Protein AF-A0AAD5LPX0-F1 (afdb_monomer_lite)

Organism: Pythium insidiosum (NCBI:txid114742)

InterPro domains:
  IPR013099 Potassium channel domain [PF07885] (67-121)
  IPR028325 Voltage-gated potassium channel [PTHR11537] (1-135)

Foldseek 3Di:
DLVLLVQLLVQQDDPCLQQVPQWDAQWDQDPVRDIDHDPDDDPPPPDDDDDPDPPPGDRHRPAQSPDSVSSVVVLVCLLVVVCPVPHQDPGPSSVVSSVVSNVVSVVVVVVVVVVVVVVVVVVVVVVVVVVVVVVVVVVVVVVVVVVVVVVVVVVVVVVVVVVPPPPPVVVVPPPDDDDDDD

Secondary structure (DSSP, 8-state):
-HHHHHHHHHHH--TTTTTTT-EESSEEE-TTS-EEE----SS-TTS----------EE----S--SHHHHHHHHHHHHTT----SS---SHHHHHHHHHHHHHHHHHHHHHHHHHHHHHHHHHHHHHHHHHHHHHHHHHHHHHHHHHHHHHHHHHHHHHHHTT---HHHHH----------

Radius of gyration: 49.58 Å; chains: 1; bounding box: 129×49×129 Å

Sequence (182 aa):
MIVFSSAIYFAEYTPDGCRDGGWLGNCTWEDNGSVRGDFASSIAGAAASRVSQPQECICVDPNPYHSIAASFWWSIVTMSTVGYGDMTPVTVVGKLVGSATILTGMLVLALPITVIGTNFQKVMKTVVQQTMKTNVEYLKGRRQIAREEIRAILQRFHAVTEDIHLDIDDIIAVPHLQPQHW

pLDDT: mean 76.23, std 17.56, range [35.75, 96.81]

Structure (mmCIF, N/CA/C/O backbone):
data_AF-A0AAD5LPX0-F1
#
_entry.id   AF-A0AAD5LPX0-F1
#
loop_
_atom_site.group_PDB
_atom_site.id
_atom_site.type_symbol
_atom_site.label_atom_id
_atom_site.label_alt_id
_atom_site.label_comp_id
_atom_site.label_asym_id
_atom_site.label_entity_id
_atom_site.label_seq_id
_atom_site.pdbx_PDB_ins_code
_atom_site.Cartn_x
_atom_site.Cartn_y
_atom_site.Cartn_z
_atom_site.occupancy
_atom_site.B_iso_or_equiv
_atom_site.auth_seq_id
_atom_site.auth_comp_id
_atom_site.auth_asym_id
_atom_site.auth_atom_id
_atom_site.pdbx_PDB_model_num
ATOM 1 N N . MET A 1 1 ? 7.577 -7.017 -5.083 1.00 77.25 1 MET A N 1
ATOM 2 C CA . MET A 1 1 ? 8.601 -6.009 -5.447 1.00 77.25 1 MET A CA 1
ATOM 3 C C . MET A 1 1 ? 9.646 -6.582 -6.395 1.00 77.25 1 MET A C 1
ATOM 5 O O . MET A 1 1 ? 9.661 -6.148 -7.534 1.00 77.25 1 MET A O 1
ATOM 9 N N . ILE A 1 2 ? 10.434 -7.592 -5.999 1.00 82.88 2 ILE A N 1
ATOM 10 C CA . ILE A 1 2 ? 11.490 -8.180 -6.858 1.00 82.88 2 ILE A CA 1
ATOM 11 C C . ILE A 1 2 ? 10.930 -8.705 -8.191 1.00 82.88 2 ILE A C 1
ATOM 13 O O . ILE A 1 2 ? 11.441 -8.359 -9.245 1.00 82.88 2 ILE A O 1
ATOM 17 N N . VAL A 1 3 ? 9.818 -9.447 -8.155 1.00 82.94 3 VAL A N 1
ATOM 18 C CA . VAL A 1 3 ? 9.189 -10.013 -9.365 1.00 82.94 3 VAL A CA 1
ATOM 19 C C . VAL A 1 3 ? 8.748 -8.931 -10.361 1.00 82.94 3 VAL A C 1
ATOM 21 O O . VAL A 1 3 ? 8.975 -9.077 -11.555 1.00 82.94 3 VAL A O 1
ATOM 24 N N . PHE A 1 4 ? 8.173 -7.823 -9.878 1.00 83.94 4 PHE A N 1
ATOM 25 C CA . PHE A 1 4 ? 7.744 -6.707 -10.733 1.00 83.94 4 PHE A CA 1
ATOM 26 C C . PHE A 1 4 ? 8.933 -5.926 -11.307 1.00 83.94 4 PHE A C 1
ATOM 28 O O . PHE A 1 4 ? 8.895 -5.532 -12.467 1.00 83.94 4 PHE A O 1
ATOM 35 N N . SER A 1 5 ? 10.011 -5.784 -10.530 1.00 85.94 5 SER A N 1
ATOM 36 C CA . SER A 1 5 ? 11.272 -5.179 -10.974 1.00 85.94 5 SER A CA 1
ATOM 37 C C . SER A 1 5 ? 11.945 -6.002 -12.068 1.00 85.94 5 SER A C 1
ATOM 39 O O . SER A 1 5 ? 12.389 -5.459 -13.073 1.00 85.94 5 SER A O 1
ATOM 41 N N . SER A 1 6 ? 11.983 -7.324 -11.917 1.00 84.94 6 SER A N 1
ATOM 42 C CA . SER A 1 6 ? 12.498 -8.212 -12.960 1.00 84.94 6 SER A CA 1
ATOM 43 C C . SER A 1 6 ? 11.599 -8.206 -14.198 1.00 84.94 6 SER A C 1
ATOM 45 O O . SER A 1 6 ? 12.106 -8.148 -15.312 1.00 84.94 6 SER A O 1
ATOM 47 N N . ALA A 1 7 ? 10.274 -8.214 -14.023 1.00 84.88 7 ALA A N 1
ATOM 48 C CA . ALA A 1 7 ? 9.325 -8.198 -15.135 1.00 84.88 7 ALA A CA 1
ATOM 49 C C . ALA A 1 7 ? 9.391 -6.902 -15.956 1.00 84.88 7 ALA A C 1
ATOM 51 O O . ALA A 1 7 ? 9.366 -6.970 -17.181 1.00 84.88 7 ALA A O 1
ATOM 52 N N . ILE A 1 8 ? 9.507 -5.735 -15.307 1.00 85.31 8 ILE A N 1
ATOM 53 C CA . ILE A 1 8 ? 9.648 -4.460 -16.022 1.00 85.31 8 ILE A CA 1
ATOM 54 C C . ILE A 1 8 ? 11.008 -4.369 -16.718 1.00 85.31 8 ILE A C 1
ATOM 56 O O . ILE A 1 8 ? 11.065 -3.931 -17.860 1.00 85.31 8 ILE A O 1
ATOM 60 N N . TYR A 1 9 ? 12.075 -4.857 -16.071 1.00 84.88 9 TYR A N 1
ATOM 61 C CA . TYR A 1 9 ? 13.407 -4.906 -16.666 1.00 84.88 9 TYR A CA 1
ATOM 62 C C . TYR A 1 9 ? 13.393 -5.729 -17.952 1.00 84.88 9 TYR A C 1
ATOM 64 O O . TYR A 1 9 ? 13.775 -5.209 -18.985 1.00 84.88 9 TYR A O 1
ATOM 72 N N . PHE A 1 10 ? 12.871 -6.959 -17.933 1.00 81.69 10 PHE A N 1
ATOM 73 C CA . PHE A 1 10 ? 12.793 -7.787 -19.142 1.00 81.69 10 PHE A CA 1
ATOM 74 C C . PHE A 1 10 ? 11.830 -7.243 -20.207 1.00 81.69 10 PHE A C 1
ATOM 76 O O . PHE A 1 10 ? 12.067 -7.463 -21.390 1.00 81.69 10 PHE A O 1
ATOM 83 N N . ALA A 1 11 ? 10.756 -6.548 -19.818 1.00 81.00 11 ALA A N 1
ATOM 84 C CA . ALA A 1 11 ? 9.813 -5.953 -20.768 1.00 81.00 11 ALA A CA 1
ATOM 85 C C . ALA A 1 11 ? 10.393 -4.738 -21.516 1.00 81.00 11 ALA A C 1
ATOM 87 O O . ALA A 1 11 ? 9.987 -4.481 -22.646 1.00 81.00 11 ALA A O 1
ATOM 88 N N . GLU A 1 12 ? 11.321 -4.012 -20.891 1.00 77.25 12 GLU A N 1
ATOM 89 C CA . GLU A 1 12 ? 11.993 -2.822 -21.438 1.00 77.25 12 GLU A CA 1
ATOM 90 C C . GLU A 1 12 ? 13.465 -3.069 -21.798 1.00 77.25 12 GLU A C 1
ATOM 92 O O . GLU A 1 12 ? 14.180 -2.144 -22.180 1.00 77.25 12 GLU A O 1
ATOM 97 N N . TYR A 1 13 ? 13.945 -4.308 -21.669 1.00 74.62 13 TYR A N 1
ATOM 98 C CA . TYR A 1 13 ? 15.321 -4.652 -21.995 1.00 74.62 13 TYR A CA 1
ATOM 99 C C . TYR A 1 13 ? 15.504 -4.642 -23.512 1.00 74.62 13 TYR A C 1
ATOM 101 O O . TYR A 1 13 ? 15.179 -5.608 -24.204 1.00 74.62 13 TYR A O 1
ATOM 109 N N . THR A 1 14 ? 16.038 -3.541 -24.030 1.00 62.97 14 THR A N 1
ATOM 110 C CA . THR A 1 14 ? 16.596 -3.466 -25.378 1.00 62.97 14 THR A CA 1
ATOM 111 C C . THR A 1 14 ? 18.060 -3.913 -25.327 1.00 62.97 14 THR A C 1
ATOM 113 O O . THR A 1 14 ? 18.867 -3.238 -24.690 1.00 62.97 14 THR A O 1
ATOM 116 N N . PRO A 1 15 ? 18.423 -5.041 -25.968 1.00 57.03 15 PRO A N 1
ATOM 117 C CA . PRO A 1 15 ? 19.776 -5.594 -25.886 1.00 57.03 15 PRO A CA 1
ATOM 118 C C . PRO A 1 15 ? 20.853 -4.704 -26.527 1.00 57.03 15 PRO A C 1
ATOM 120 O O . PRO A 1 15 ? 22.003 -4.778 -26.108 1.00 57.03 15 PRO A O 1
ATOM 123 N N . ASP A 1 16 ? 20.487 -3.822 -27.466 1.00 57.09 16 ASP A N 1
ATOM 124 C CA . ASP A 1 16 ? 21.450 -3.108 -28.311 1.00 57.09 16 ASP A CA 1
ATOM 125 C C . ASP A 1 16 ? 21.145 -1.595 -28.418 1.00 57.09 16 ASP A C 1
ATOM 127 O O . ASP A 1 16 ? 21.028 -1.053 -29.517 1.00 57.09 16 ASP A O 1
ATOM 131 N N . GLY A 1 17 ? 21.014 -0.877 -27.296 1.00 57.56 17 GLY A N 1
ATOM 132 C CA . GLY A 1 17 ? 20.674 0.562 -27.302 1.00 57.56 17 GLY A CA 1
ATOM 133 C C . GLY A 1 17 ? 21.634 1.452 -28.115 1.00 57.56 17 GLY A C 1
ATOM 134 O O . GLY A 1 17 ? 21.239 2.498 -28.630 1.00 57.56 17 GLY A O 1
ATOM 135 N N . CYS A 1 18 ? 22.868 0.995 -28.326 1.00 59.84 18 CYS A N 1
ATOM 136 C CA . CYS A 1 18 ? 23.874 1.708 -29.111 1.00 59.84 18 CYS A CA 1
ATOM 137 C C . CYS A 1 18 ? 23.940 1.292 -30.588 1.00 59.84 18 CYS A C 1
ATOM 139 O O . CYS A 1 18 ? 24.578 1.973 -31.386 1.00 59.84 18 CYS A O 1
ATOM 141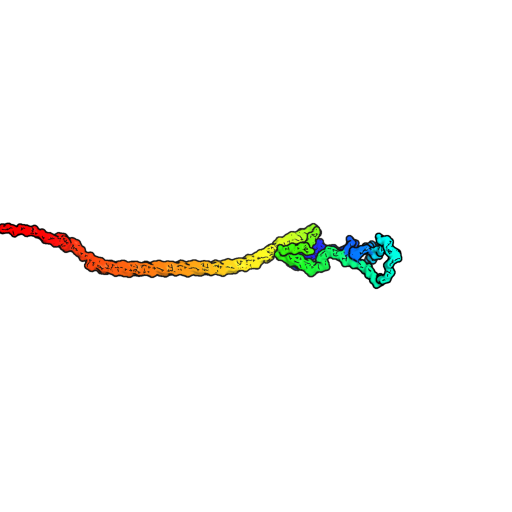 N N . ARG A 1 19 ? 23.262 0.222 -31.010 1.00 55.41 19 ARG A N 1
ATOM 142 C CA . ARG A 1 19 ? 23.219 -0.163 -32.432 1.00 55.41 19 ARG A CA 1
ATOM 143 C C . ARG A 1 19 ? 22.225 0.685 -33.232 1.00 55.41 19 ARG A C 1
ATOM 145 O O . ARG A 1 19 ? 22.444 0.923 -34.415 1.00 55.41 19 ARG A O 1
ATOM 152 N N . ASP A 1 20 ? 21.221 1.234 -32.551 1.00 56.56 20 ASP A N 1
ATOM 153 C CA . ASP A 1 20 ? 20.136 2.028 -33.140 1.00 56.56 20 ASP A CA 1
ATOM 154 C C . ASP A 1 20 ? 20.382 3.556 -33.114 1.00 56.56 20 ASP A C 1
ATOM 156 O O . ASP A 1 20 ? 19.456 4.343 -33.312 1.00 56.56 20 ASP A O 1
ATOM 160 N N . GLY A 1 21 ? 21.627 4.006 -32.899 1.00 54.81 21 GLY A N 1
ATOM 161 C CA . GLY A 1 21 ? 22.008 5.421 -33.067 1.00 54.81 21 GLY A CA 1
ATOM 162 C C . GLY A 1 21 ? 22.161 6.253 -31.787 1.00 54.81 21 GLY A C 1
ATOM 163 O O . GLY A 1 21 ? 22.187 7.479 -31.861 1.00 54.81 21 GLY A O 1
ATOM 164 N N . GLY A 1 22 ? 22.310 5.622 -30.619 1.00 59.19 22 GLY A N 1
ATOM 165 C CA . GLY A 1 22 ? 22.602 6.287 -29.340 1.00 59.19 22 GLY A CA 1
ATOM 166 C C . GLY A 1 22 ? 24.056 6.756 -29.172 1.00 59.19 22 GLY A C 1
ATOM 167 O O . GLY A 1 22 ? 24.662 6.485 -28.142 1.00 59.19 22 GLY A O 1
ATOM 168 N N . TRP A 1 23 ? 24.661 7.416 -30.164 1.00 65.50 23 TRP A N 1
ATOM 169 C CA . TRP A 1 23 ? 26.053 7.891 -30.067 1.00 65.50 23 TRP A CA 1
ATOM 170 C C . TRP A 1 23 ? 26.125 9.409 -29.919 1.00 65.50 23 TRP A C 1
ATOM 172 O O . TRP A 1 23 ? 25.480 10.154 -30.658 1.00 65.50 23 TRP A O 1
ATOM 182 N N . LEU A 1 24 ? 26.964 9.886 -28.997 1.00 61.66 24 LEU A N 1
ATOM 183 C CA . LEU A 1 24 ? 27.357 11.295 -28.957 1.00 61.66 24 LEU A CA 1
ATOM 184 C C . LEU A 1 24 ? 28.507 11.532 -29.945 1.00 61.66 24 LEU A C 1
ATOM 186 O O . LEU A 1 24 ? 29.658 11.212 -29.659 1.00 61.66 24 LEU A O 1
ATOM 190 N N . GLY A 1 25 ? 28.192 12.111 -31.105 1.00 63.59 25 GLY A N 1
ATOM 191 C CA . GLY A 1 25 ? 29.160 12.435 -32.159 1.00 63.59 25 GLY A CA 1
ATOM 192 C C . GLY A 1 25 ? 28.716 11.950 -33.540 1.00 63.59 25 GLY A C 1
ATOM 193 O O . GLY A 1 25 ? 27.674 11.319 -33.682 1.00 63.59 25 GLY A O 1
ATOM 194 N N . ASN A 1 26 ? 29.501 12.259 -34.576 1.00 67.00 26 ASN A N 1
ATOM 195 C CA . ASN A 1 26 ? 29.248 11.771 -35.934 1.00 67.00 26 ASN A CA 1
ATOM 196 C C . ASN A 1 26 ? 29.869 10.373 -36.091 1.00 67.00 26 ASN A C 1
ATOM 198 O O . ASN A 1 26 ? 30.986 10.238 -36.591 1.00 67.00 26 ASN A O 1
ATOM 202 N N . CYS A 1 27 ? 29.184 9.359 -35.562 1.00 71.69 27 CYS A N 1
ATOM 203 C CA . CYS A 1 27 ? 29.618 7.963 -35.582 1.00 71.69 27 CYS A CA 1
ATOM 204 C C . CYS A 1 27 ? 28.671 7.127 -36.452 1.00 71.69 27 CYS A C 1
ATOM 206 O O . CYS A 1 27 ? 27.451 7.259 -36.349 1.00 71.69 27 CYS A O 1
ATOM 208 N N . THR A 1 28 ? 29.229 6.261 -37.295 1.00 70.25 28 THR A N 1
ATOM 209 C CA . THR A 1 28 ? 28.496 5.316 -38.146 1.00 70.25 28 THR A CA 1
ATOM 210 C C . THR A 1 28 ? 28.800 3.879 -37.711 1.00 70.25 28 THR A C 1
ATOM 212 O O . THR A 1 28 ? 29.904 3.567 -37.251 1.00 70.25 28 THR A O 1
ATOM 215 N N . TRP A 1 29 ? 27.791 3.007 -37.784 1.00 70.62 29 TRP A N 1
ATOM 216 C CA . TRP A 1 29 ? 27.928 1.587 -37.454 1.00 70.62 29 TRP A CA 1
ATOM 217 C C . TRP A 1 29 ? 28.368 0.819 -38.707 1.00 70.62 29 TRP A C 1
ATOM 219 O O . TRP A 1 29 ? 27.702 0.913 -39.738 1.00 70.62 29 TRP A O 1
ATOM 229 N N . GLU A 1 30 ? 29.487 0.093 -38.638 1.00 70.06 30 GLU A N 1
ATOM 230 C CA . GLU A 1 30 ? 29.971 -0.758 -39.732 1.00 70.06 30 GLU A CA 1
ATOM 231 C C . GLU A 1 30 ? 29.459 -2.201 -39.568 1.00 70.06 30 GLU A C 1
ATOM 233 O O . GLU A 1 30 ? 29.395 -2.744 -38.464 1.00 70.06 30 GLU A O 1
ATOM 238 N N . ASP A 1 31 ? 29.174 -2.877 -40.685 1.00 71.00 31 ASP A N 1
ATOM 239 C CA . ASP A 1 31 ? 28.646 -4.255 -40.716 1.00 71.00 31 ASP A CA 1
ATOM 240 C C . ASP A 1 31 ? 29.585 -5.317 -40.105 1.00 71.00 31 ASP A C 1
ATOM 242 O O . ASP A 1 31 ? 29.182 -6.455 -39.860 1.00 71.00 31 ASP A O 1
ATOM 246 N N . ASN A 1 32 ? 30.844 -4.956 -39.840 1.00 67.12 32 ASN A N 1
ATOM 247 C CA . ASN A 1 32 ? 31.844 -5.785 -39.158 1.00 67.12 32 ASN A CA 1
ATOM 248 C C . ASN A 1 32 ? 31.732 -5.727 -37.614 1.00 67.12 32 ASN A C 1
ATOM 250 O O . ASN A 1 32 ? 32.511 -6.393 -36.931 1.00 67.12 32 ASN A O 1
ATOM 254 N N . GLY A 1 33 ? 30.797 -4.938 -37.066 1.00 64.31 33 GLY A N 1
ATOM 255 C CA . GLY A 1 33 ? 30.624 -4.712 -35.626 1.00 64.31 33 GLY A CA 1
ATOM 256 C C . GLY A 1 33 ? 31.522 -3.617 -35.033 1.00 64.31 33 GLY A C 1
ATOM 257 O O . GLY A 1 33 ? 31.504 -3.412 -33.821 1.00 64.31 33 GLY A O 1
ATOM 258 N N . SER A 1 34 ? 32.300 -2.921 -35.862 1.00 65.25 34 SER A N 1
ATOM 259 C CA . SER A 1 34 ? 33.115 -1.763 -35.494 1.00 65.25 34 SER A CA 1
ATOM 260 C C . SER A 1 34 ? 32.307 -0.467 -35.612 1.00 65.25 34 SER A C 1
ATOM 262 O O . SER A 1 34 ? 31.357 -0.362 -36.386 1.00 65.25 34 SER A O 1
ATOM 264 N N . VAL A 1 35 ? 32.699 0.547 -34.844 1.00 64.50 35 VAL A N 1
ATOM 265 C CA . VAL A 1 35 ? 32.105 1.889 -34.889 1.00 64.50 35 VAL A CA 1
ATOM 266 C C . VAL A 1 35 ? 33.163 2.855 -35.395 1.00 64.50 35 VAL A C 1
ATOM 268 O O . VAL A 1 35 ? 34.284 2.876 -34.879 1.00 64.50 35 VAL A O 1
ATOM 271 N N . ARG A 1 36 ? 32.823 3.653 -36.409 1.00 67.00 36 ARG A N 1
ATOM 272 C CA . ARG A 1 36 ? 33.751 4.592 -37.044 1.00 67.00 36 ARG A CA 1
ATOM 273 C C . ARG A 1 36 ? 33.246 6.026 -36.894 1.00 67.00 36 ARG A C 1
ATOM 275 O O . ARG A 1 36 ? 32.086 6.313 -37.160 1.00 67.00 36 ARG A O 1
ATOM 282 N N . GLY A 1 37 ? 34.121 6.925 -36.443 1.00 65.81 37 GLY A N 1
ATOM 283 C CA . GLY A 1 37 ? 33.837 8.360 -36.370 1.00 65.81 37 GLY A CA 1
ATOM 284 C C . GLY A 1 37 ? 34.227 9.066 -37.669 1.00 65.81 37 GLY A C 1
ATOM 285 O O . GLY A 1 37 ? 35.394 9.017 -38.064 1.00 65.81 37 GLY A O 1
ATOM 286 N N . ASP A 1 38 ? 33.284 9.753 -38.313 1.00 64.12 38 ASP A N 1
ATOM 287 C CA . ASP A 1 38 ? 33.530 10.511 -39.542 1.00 64.12 38 ASP A CA 1
ATOM 288 C C . ASP A 1 38 ? 33.705 12.004 -39.219 1.00 64.12 38 ASP A C 1
ATOM 290 O O . ASP A 1 38 ? 32.748 12.730 -38.952 1.00 64.12 38 ASP A O 1
ATOM 294 N N . PHE A 1 39 ? 34.947 12.500 -39.266 1.00 57.78 39 PHE A N 1
ATOM 295 C CA . PHE A 1 39 ? 35.284 13.908 -38.979 1.00 57.78 39 PHE A CA 1
ATOM 296 C C . PHE A 1 39 ? 34.826 14.900 -40.076 1.00 57.78 39 PHE A C 1
ATOM 298 O O . PHE A 1 39 ? 35.045 16.106 -39.972 1.00 57.78 39 PHE A O 1
ATOM 305 N N . ALA A 1 40 ? 34.213 14.432 -41.164 1.00 52.44 40 ALA A N 1
ATOM 306 C CA . ALA A 1 40 ? 34.145 15.190 -42.409 1.00 52.44 40 ALA A CA 1
ATOM 307 C C . ALA A 1 40 ? 32.716 15.515 -42.871 1.00 52.44 40 ALA A C 1
ATOM 309 O O . ALA A 1 40 ? 32.178 14.821 -43.725 1.00 52.44 40 ALA A O 1
ATOM 310 N N . SER A 1 41 ? 32.156 16.639 -42.403 1.00 44.94 41 SER A N 1
ATOM 311 C CA . SER A 1 41 ? 31.233 17.462 -43.219 1.00 44.94 41 SER A CA 1
ATOM 312 C C . SER A 1 41 ? 31.000 18.891 -42.694 1.00 44.94 41 SER A C 1
ATOM 314 O O . SER A 1 41 ? 29.934 19.462 -42.913 1.00 44.94 41 SER A O 1
ATOM 316 N N . SER A 1 42 ? 31.983 19.511 -42.035 1.00 38.94 42 SER A N 1
ATOM 317 C CA . SER A 1 42 ? 32.024 20.975 -41.925 1.00 38.94 42 SER A CA 1
ATOM 318 C C . SER A 1 42 ? 33.243 21.465 -42.688 1.00 38.94 42 SER A C 1
ATOM 320 O O . SER A 1 42 ? 34.360 21.026 -42.440 1.00 38.94 42 SER A O 1
ATOM 322 N N . ILE A 1 43 ? 33.006 22.375 -43.627 1.00 43.41 43 ILE A N 1
ATOM 323 C CA . ILE A 1 43 ? 33.902 22.982 -44.632 1.00 43.41 43 ILE A CA 1
ATOM 324 C C . ILE A 1 43 ? 35.156 23.687 -44.046 1.00 43.41 43 ILE A C 1
ATOM 326 O O . ILE A 1 43 ? 35.864 24.404 -44.742 1.00 43.41 43 ILE A O 1
ATOM 330 N N . ALA A 1 44 ? 35.464 23.481 -42.766 1.00 47.12 44 ALA A N 1
ATOM 331 C CA . ALA A 1 44 ? 36.587 24.041 -42.022 1.00 47.12 44 ALA A CA 1
ATOM 332 C C . ALA A 1 44 ? 37.841 23.136 -42.048 1.00 47.12 44 ALA A C 1
ATOM 334 O O . ALA A 1 44 ? 38.649 23.142 -41.120 1.00 47.12 44 ALA A O 1
ATOM 335 N N . GLY A 1 45 ? 38.018 22.353 -43.114 1.00 43.94 45 GLY A N 1
ATOM 336 C CA . GLY A 1 45 ? 39.082 21.354 -43.262 1.00 43.94 45 GLY A CA 1
ATOM 337 C C . GLY A 1 45 ? 40.502 21.886 -43.503 1.00 43.94 45 GLY A C 1
ATOM 338 O O . GLY A 1 45 ? 41.282 21.182 -44.130 1.00 43.94 45 GLY A O 1
ATOM 339 N N . ALA A 1 46 ? 40.872 23.093 -43.055 1.00 39.06 46 ALA A N 1
ATOM 340 C CA . ALA A 1 46 ? 42.194 23.652 -43.384 1.00 39.06 46 ALA A CA 1
ATOM 341 C C . ALA A 1 46 ? 43.003 24.290 -42.238 1.00 39.06 46 ALA A C 1
ATOM 343 O O . ALA A 1 46 ? 44.147 24.656 -42.486 1.00 39.06 46 ALA A O 1
ATOM 344 N N . ALA A 1 47 ? 42.495 24.427 -41.002 1.00 40.31 47 ALA A N 1
ATOM 345 C CA . ALA A 1 47 ? 43.196 25.269 -40.011 1.00 40.31 47 ALA A CA 1
ATOM 346 C C . ALA A 1 47 ? 43.319 24.750 -38.565 1.00 40.31 47 ALA A C 1
ATOM 348 O O . ALA A 1 47 ? 43.873 25.464 -37.733 1.00 40.31 47 ALA A O 1
ATOM 349 N N . ALA A 1 48 ? 42.877 23.538 -38.225 1.00 42.84 48 ALA A N 1
ATOM 350 C CA . ALA A 1 48 ? 42.962 23.055 -36.840 1.00 42.84 48 ALA A CA 1
ATOM 351 C C . ALA A 1 48 ? 43.981 21.919 -36.687 1.00 42.84 48 ALA A C 1
ATOM 353 O O . ALA A 1 48 ? 43.652 20.738 -36.630 1.00 42.84 48 ALA A O 1
ATOM 354 N N . SER A 1 49 ? 45.256 22.294 -36.629 1.00 37.47 49 SER A N 1
ATOM 355 C CA . SER A 1 49 ? 46.350 21.417 -36.222 1.00 37.47 49 SER A CA 1
ATOM 356 C C . SER A 1 49 ? 46.376 21.189 -34.703 1.00 37.47 49 SER A C 1
ATOM 358 O O . SER A 1 49 ? 46.305 22.150 -33.942 1.00 37.47 49 SER A O 1
ATOM 360 N N . ARG A 1 50 ? 46.657 19.935 -34.313 1.00 38.34 50 ARG A N 1
ATOM 361 C CA . ARG A 1 50 ? 47.215 19.475 -33.021 1.00 38.34 50 ARG A CA 1
ATOM 362 C C . ARG A 1 50 ? 46.308 19.517 -31.779 1.00 38.34 50 ARG A C 1
ATOM 364 O O . ARG A 1 50 ? 46.616 20.210 -30.819 1.00 38.34 50 ARG A O 1
ATOM 371 N N . VAL A 1 51 ? 45.323 18.618 -31.723 1.00 36.19 51 VAL A N 1
ATOM 372 C CA . VAL A 1 51 ? 44.995 17.891 -30.480 1.00 36.19 51 VAL A CA 1
ATOM 373 C C . VAL A 1 51 ? 44.816 16.413 -30.820 1.00 36.19 51 VAL A C 1
ATOM 375 O O . VAL A 1 51 ? 43.899 16.020 -31.529 1.00 36.19 51 VAL A O 1
ATOM 378 N N . SER A 1 52 ? 45.743 15.602 -30.326 1.00 42.03 52 SER A N 1
ATOM 379 C CA . SER A 1 52 ? 45.656 14.150 -30.241 1.00 42.03 52 SER A CA 1
ATOM 380 C C . SER A 1 52 ? 44.774 13.764 -29.047 1.00 42.03 52 SER A C 1
ATOM 382 O O . SER A 1 52 ? 45.286 13.489 -27.962 1.00 42.03 52 SER A O 1
ATOM 384 N N . GLN A 1 53 ? 43.456 13.752 -29.225 1.00 35.75 53 GLN A N 1
ATOM 385 C CA . GLN A 1 53 ? 42.561 12.964 -28.379 1.00 35.75 53 GLN A CA 1
ATOM 386 C C . GLN A 1 53 ? 41.710 12.094 -29.305 1.00 35.75 53 GLN A C 1
ATOM 388 O O . GLN A 1 53 ? 41.149 12.632 -30.261 1.00 35.75 53 GLN A O 1
ATOM 393 N N . PRO A 1 54 ? 41.647 10.768 -29.095 1.00 43.19 54 PRO A N 1
ATOM 394 C CA . PRO A 1 54 ? 40.693 9.954 -29.825 1.00 43.19 54 PRO A CA 1
ATOM 395 C C . PRO A 1 54 ? 39.310 10.494 -29.463 1.00 43.19 54 PRO A C 1
ATOM 397 O O . PRO A 1 54 ? 38.956 10.563 -28.288 1.00 43.19 54 PRO A O 1
ATOM 400 N N . GLN A 1 55 ? 38.547 10.945 -30.452 1.00 50.81 55 GLN A N 1
ATOM 401 C CA . GLN A 1 55 ? 37.130 11.208 -30.253 1.00 50.81 55 GLN A CA 1
ATOM 402 C C . GLN A 1 55 ? 36.471 9.827 -30.183 1.00 50.81 55 GLN A C 1
ATOM 404 O O . GLN A 1 55 ? 36.045 9.272 -31.191 1.00 50.81 55 GLN A O 1
ATOM 409 N N . GLU A 1 56 ? 36.556 9.206 -29.006 1.00 58.41 56 GLU A N 1
ATOM 410 C CA . GLU A 1 56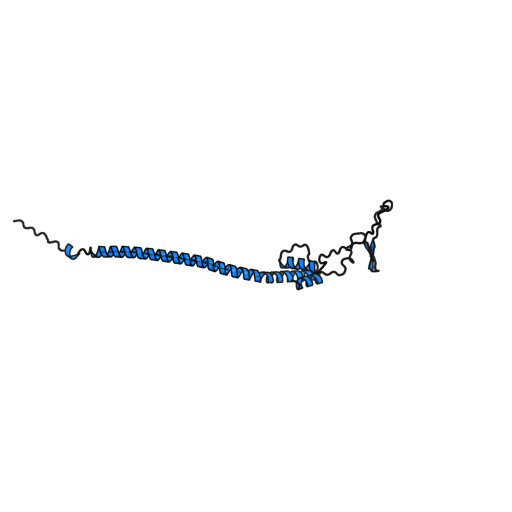 ? 35.924 7.926 -28.708 1.00 58.41 56 GLU A CA 1
ATOM 411 C C . GLU A 1 56 ? 34.421 8.095 -28.940 1.00 58.41 56 GLU A C 1
ATOM 413 O O . GLU A 1 56 ? 33.792 8.987 -28.366 1.00 58.41 56 GLU A O 1
ATOM 418 N N . CYS A 1 57 ? 33.843 7.279 -29.822 1.00 62.78 57 CYS A N 1
ATOM 419 C CA . CYS A 1 57 ? 32.396 7.185 -29.936 1.00 62.78 57 CYS A CA 1
ATOM 420 C C . CYS A 1 57 ? 31.877 6.691 -28.581 1.00 62.78 57 CYS A C 1
ATOM 422 O O . CYS A 1 57 ? 32.139 5.554 -28.193 1.00 62.78 57 CYS A O 1
ATOM 424 N N . ILE A 1 58 ? 31.196 7.565 -27.835 1.00 63.12 58 ILE A N 1
ATOM 425 C CA . ILE A 1 58 ? 30.600 7.219 -26.544 1.00 63.12 58 ILE A CA 1
ATOM 426 C C . ILE A 1 58 ? 29.183 6.727 -26.786 1.00 63.12 58 ILE A C 1
ATOM 428 O O . ILE A 1 58 ? 28.349 7.419 -27.377 1.00 63.12 58 ILE A O 1
ATOM 432 N N . CYS A 1 59 ? 28.954 5.513 -26.310 1.00 67.44 59 CYS A N 1
ATOM 433 C CA . CYS A 1 59 ? 27.703 4.798 -26.378 1.00 67.44 59 CYS A CA 1
ATOM 434 C C . CYS A 1 59 ? 26.789 5.353 -25.262 1.00 67.44 59 CYS A C 1
ATOM 436 O O . CYS A 1 59 ? 27.035 5.151 -24.071 1.00 67.44 59 CYS A O 1
ATOM 438 N N . VAL A 1 60 ? 25.793 6.160 -25.623 1.00 65.75 60 VAL A N 1
ATOM 439 C CA . VAL A 1 60 ? 24.795 6.695 -24.689 1.00 65.75 60 VAL A CA 1
ATOM 440 C C . VAL A 1 60 ? 23.500 5.949 -24.929 1.00 65.75 60 VAL A C 1
ATOM 442 O O . VAL A 1 60 ? 22.707 6.318 -25.793 1.00 65.75 60 VAL A O 1
ATOM 445 N N . ASP A 1 61 ? 23.279 4.898 -24.145 1.00 66.62 61 ASP A N 1
ATOM 446 C CA . ASP A 1 61 ? 21.998 4.207 -24.152 1.00 66.62 61 ASP A CA 1
ATOM 447 C C . ASP A 1 61 ? 20.904 5.180 -23.680 1.00 66.62 61 ASP A C 1
ATOM 449 O O . ASP A 1 61 ? 20.949 5.649 -22.540 1.00 66.62 61 ASP A O 1
ATOM 453 N N . PRO A 1 62 ? 19.888 5.486 -24.505 1.00 65.94 62 PRO A N 1
ATOM 454 C CA . PRO A 1 62 ? 18.776 6.338 -24.091 1.00 65.94 62 PRO A CA 1
ATOM 455 C C . PRO A 1 62 ? 17.797 5.603 -23.159 1.00 65.94 62 PRO A C 1
ATOM 457 O O . PRO A 1 62 ? 16.803 6.187 -22.727 1.00 65.94 62 PRO A O 1
ATOM 460 N N . ASN A 1 63 ? 18.035 4.317 -22.874 1.00 69.75 63 ASN A N 1
ATOM 461 C CA . ASN A 1 63 ? 17.152 3.500 -22.057 1.00 69.75 63 ASN A CA 1
ATOM 462 C C . ASN A 1 63 ? 17.394 3.769 -20.559 1.00 69.75 63 ASN A C 1
ATOM 464 O O . ASN A 1 63 ? 18.462 3.423 -20.059 1.00 69.75 63 ASN A O 1
ATOM 468 N N . PRO A 1 64 ? 16.409 4.293 -19.804 1.00 70.25 64 PRO A N 1
ATOM 469 C CA . PRO A 1 64 ? 16.559 4.529 -18.366 1.00 70.25 64 PRO A CA 1
ATOM 470 C C . PRO A 1 64 ? 16.780 3.242 -17.545 1.00 70.25 64 PRO A C 1
ATOM 472 O O . PRO A 1 64 ? 17.225 3.304 -16.396 1.00 70.25 64 PRO A O 1
ATOM 475 N N . TYR A 1 65 ? 16.497 2.062 -18.110 1.00 73.50 65 TYR A N 1
ATOM 476 C CA . TYR A 1 65 ? 16.604 0.762 -17.443 1.00 73.50 65 TYR A CA 1
ATOM 477 C C . TYR A 1 65 ? 17.984 0.095 -17.618 1.00 73.50 65 TYR A C 1
ATOM 479 O O . TYR A 1 65 ? 18.082 -1.065 -18.012 1.00 73.50 65 TYR A O 1
ATOM 487 N N . HIS A 1 66 ? 19.069 0.791 -17.264 1.00 72.00 66 HIS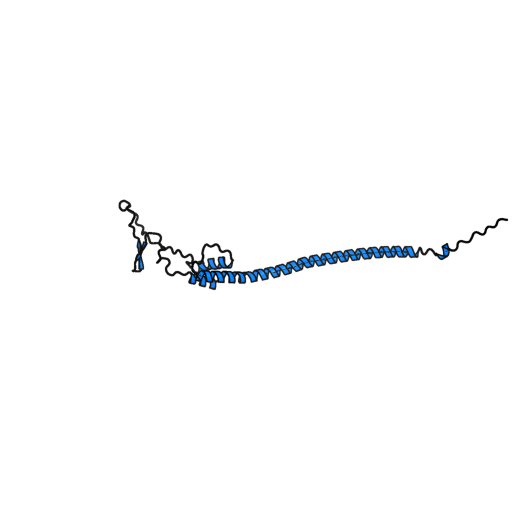 A N 1
ATOM 488 C CA . HIS A 1 66 ? 20.444 0.281 -17.430 1.00 72.00 66 HIS A CA 1
ATOM 489 C C . HIS A 1 66 ? 20.787 -0.951 -16.571 1.00 72.00 66 HIS A C 1
ATOM 491 O O . HIS A 1 66 ? 21.679 -1.727 -16.905 1.00 72.00 66 HIS A O 1
ATOM 497 N N . SER A 1 67 ? 20.126 -1.133 -15.424 1.00 80.19 67 SER A N 1
ATOM 498 C CA . SER A 1 67 ? 20.422 -2.232 -14.498 1.00 80.19 67 SER A CA 1
ATOM 499 C C . SER A 1 67 ? 19.194 -2.678 -13.707 1.00 80.19 67 SER A C 1
ATOM 501 O O . SER A 1 67 ? 18.231 -1.927 -13.532 1.00 80.19 67 SER A O 1
ATOM 503 N N . ILE A 1 68 ? 19.256 -3.889 -13.144 1.00 82.88 68 ILE A N 1
ATOM 504 C CA . ILE A 1 68 ? 18.213 -4.411 -12.246 1.00 82.88 68 ILE A CA 1
ATOM 505 C C . ILE A 1 68 ? 17.998 -3.457 -11.056 1.00 82.88 68 ILE A C 1
ATOM 507 O O . ILE A 1 68 ? 16.861 -3.229 -10.650 1.00 82.88 68 ILE A O 1
ATOM 511 N N . ALA A 1 69 ? 19.058 -2.822 -10.545 1.00 83.88 69 ALA A N 1
ATOM 512 C CA . ALA A 1 69 ? 18.953 -1.842 -9.464 1.00 83.88 69 ALA A CA 1
ATOM 513 C C . ALA A 1 69 ? 18.165 -0.579 -9.870 1.00 83.88 69 ALA A C 1
ATOM 515 O O . ALA A 1 69 ? 17.364 -0.082 -9.079 1.00 83.88 69 ALA A O 1
ATOM 516 N N . ALA A 1 70 ? 18.316 -0.097 -11.109 1.00 84.50 70 ALA A N 1
ATOM 517 C CA . ALA A 1 70 ? 17.523 1.025 -11.624 1.00 84.50 70 ALA A CA 1
ATOM 518 C C . ALA A 1 70 ? 16.031 0.655 -11.749 1.00 84.50 70 ALA A C 1
ATOM 520 O O . ALA A 1 70 ? 15.155 1.403 -11.315 1.00 84.50 70 ALA A O 1
ATOM 521 N N . SER A 1 71 ? 15.726 -0.556 -12.228 1.00 86.44 71 SER A N 1
ATOM 522 C CA . SER A 1 71 ? 14.341 -1.057 -12.271 1.00 86.44 71 SER A CA 1
ATOM 523 C C . SER A 1 71 ? 13.713 -1.218 -10.875 1.00 86.44 71 SER A C 1
ATOM 525 O O . SER A 1 71 ? 12.495 -1.087 -10.708 1.00 86.44 71 SER A O 1
ATOM 527 N N . PHE A 1 72 ? 14.541 -1.460 -9.852 1.00 87.62 72 PHE A N 1
ATOM 528 C CA . PHE A 1 72 ? 14.100 -1.586 -8.465 1.00 87.62 72 PHE A CA 1
ATOM 529 C C . PHE A 1 72 ? 13.667 -0.237 -7.892 1.00 87.62 72 PHE A C 1
ATOM 531 O O . PHE A 1 72 ? 12.619 -0.164 -7.247 1.00 87.62 72 PHE A O 1
ATOM 538 N N . TRP A 1 73 ? 14.412 0.832 -8.193 1.00 88.88 73 TRP A N 1
ATOM 539 C CA . TRP A 1 73 ? 14.016 2.203 -7.867 1.00 88.88 73 TRP A CA 1
ATOM 540 C C . TRP A 1 73 ? 12.642 2.540 -8.453 1.00 88.88 73 TRP A C 1
ATOM 542 O O . TRP A 1 73 ? 11.720 2.880 -7.707 1.00 88.88 73 TRP A O 1
ATOM 552 N N . TRP A 1 74 ? 12.468 2.329 -9.761 1.00 89.19 74 TRP A N 1
ATOM 553 C CA . TRP A 1 74 ? 11.183 2.542 -10.429 1.00 89.19 74 TRP A CA 1
ATOM 554 C C . TRP A 1 74 ? 10.049 1.735 -9.780 1.00 89.19 74 TRP A C 1
ATOM 556 O O . TRP A 1 74 ? 8.955 2.254 -9.546 1.00 89.19 74 TRP A O 1
ATOM 566 N N . SER A 1 75 ? 10.318 0.473 -9.431 1.00 88.75 75 SER A N 1
ATOM 567 C CA . SER A 1 75 ? 9.335 -0.414 -8.800 1.00 88.75 75 SE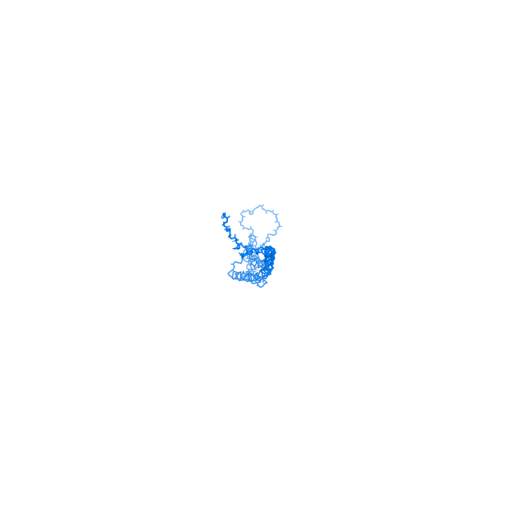R A CA 1
ATOM 568 C C . SER A 1 75 ? 8.909 0.080 -7.419 1.00 88.75 75 SER A C 1
ATOM 570 O O . SER A 1 75 ? 7.727 0.005 -7.089 1.00 88.75 75 SER A O 1
ATOM 572 N N . ILE A 1 76 ? 9.839 0.594 -6.608 1.00 89.38 76 ILE A N 1
ATOM 573 C CA . ILE A 1 76 ? 9.525 1.169 -5.293 1.00 89.38 76 ILE A CA 1
ATOM 574 C C . ILE A 1 76 ? 8.648 2.410 -5.455 1.00 89.38 76 ILE A C 1
ATOM 576 O O . ILE A 1 76 ? 7.593 2.481 -4.831 1.00 89.38 76 ILE A O 1
ATOM 580 N N . VAL A 1 77 ? 9.068 3.355 -6.300 1.00 90.94 77 VAL A N 1
ATOM 581 C CA . VAL A 1 77 ? 8.386 4.641 -6.538 1.00 90.94 77 VAL A CA 1
ATOM 582 C C . VAL A 1 77 ? 6.979 4.441 -7.103 1.00 90.94 77 VAL A C 1
ATOM 584 O O . VAL A 1 77 ? 6.042 5.151 -6.734 1.00 90.94 77 VAL A O 1
ATOM 587 N N . THR A 1 78 ? 6.817 3.461 -7.989 1.00 90.12 78 THR A N 1
ATOM 588 C CA . THR A 1 78 ? 5.522 3.127 -8.592 1.00 90.12 78 THR A CA 1
ATOM 589 C C . THR A 1 78 ? 4.617 2.408 -7.594 1.00 90.12 78 THR A C 1
ATOM 591 O O . THR A 1 78 ? 3.434 2.730 -7.491 1.00 90.12 78 THR A O 1
ATOM 594 N N . MET A 1 79 ? 5.154 1.469 -6.806 1.00 89.06 79 MET A N 1
ATOM 595 C CA . MET A 1 79 ? 4.374 0.738 -5.800 1.00 89.06 79 MET A CA 1
ATOM 596 C C . MET A 1 79 ? 3.935 1.634 -4.634 1.00 89.06 79 MET A C 1
ATOM 598 O O . MET A 1 79 ? 2.861 1.425 -4.076 1.00 89.06 79 MET A O 1
ATOM 602 N N . SER A 1 80 ? 4.737 2.642 -4.282 1.00 89.50 80 SER A N 1
ATOM 603 C CA . SER A 1 80 ? 4.377 3.674 -3.304 1.00 89.50 80 SER A CA 1
ATOM 604 C C . SER A 1 80 ? 3.464 4.759 -3.877 1.00 89.50 80 SER A C 1
ATOM 606 O O . SER A 1 80 ? 3.094 5.681 -3.152 1.00 89.50 80 SER A O 1
ATOM 608 N N . THR A 1 81 ? 3.071 4.655 -5.151 1.00 90.06 81 THR A N 1
ATOM 609 C CA . THR A 1 81 ? 2.219 5.617 -5.870 1.00 90.06 81 THR A CA 1
ATOM 610 C C . THR A 1 81 ? 2.786 7.041 -5.941 1.00 90.06 81 THR A C 1
ATOM 612 O O . THR A 1 81 ? 2.041 7.979 -6.201 1.00 90.06 81 THR A O 1
ATOM 615 N N . VAL A 1 82 ? 4.100 7.216 -5.740 1.00 91.75 82 VAL A N 1
ATOM 616 C CA . VAL A 1 82 ? 4.763 8.528 -5.837 1.00 91.75 82 VAL A CA 1
ATOM 617 C C . VAL A 1 82 ? 4.908 8.948 -7.297 1.00 91.75 82 VAL A C 1
ATOM 619 O O . VAL A 1 82 ? 4.551 10.066 -7.646 1.00 91.75 82 VAL A O 1
ATOM 622 N N . GLY A 1 83 ? 5.403 8.040 -8.146 1.00 89.75 83 GLY A N 1
ATOM 623 C CA . GLY A 1 83 ? 5.453 8.231 -9.599 1.00 89.75 83 GLY A CA 1
ATOM 624 C C . GLY A 1 83 ? 6.192 9.494 -10.056 1.00 89.75 83 GLY A C 1
ATOM 625 O O . GLY A 1 83 ? 5.599 10.315 -10.745 1.00 89.75 83 GLY A O 1
ATOM 626 N N . TYR A 1 84 ? 7.479 9.641 -9.715 1.00 89.44 84 TYR A N 1
ATOM 627 C CA . TYR A 1 84 ? 8.284 10.811 -10.109 1.00 89.44 84 TYR A CA 1
ATOM 628 C C . TYR A 1 84 ? 8.329 11.061 -11.625 1.00 89.44 84 TYR A C 1
ATOM 630 O O . TYR A 1 84 ? 8.465 12.207 -12.047 1.00 89.44 84 TYR A O 1
ATOM 638 N N . GLY A 1 85 ? 8.204 10.006 -12.437 1.00 86.94 85 GLY A N 1
ATOM 639 C CA . GLY A 1 85 ? 8.218 10.105 -13.899 1.00 86.94 85 GLY A CA 1
ATOM 640 C C . GLY A 1 85 ? 9.618 10.245 -14.505 1.00 86.94 85 GLY A C 1
ATOM 641 O O . GLY A 1 85 ? 9.733 10.497 -15.698 1.00 86.94 85 GLY A O 1
ATOM 642 N N . ASP A 1 86 ? 10.669 10.051 -13.706 1.00 86.44 86 ASP A N 1
ATOM 643 C CA . ASP A 1 86 ? 12.073 9.977 -14.127 1.00 86.44 86 ASP A CA 1
ATOM 644 C C . ASP A 1 86 ? 12.342 8.781 -15.048 1.00 86.44 86 ASP A C 1
ATOM 646 O O . ASP A 1 86 ? 13.111 8.874 -16.001 1.00 86.44 86 ASP A O 1
ATOM 650 N N . MET A 1 87 ? 11.669 7.663 -14.783 1.00 83.25 87 MET A N 1
ATOM 651 C CA . MET A 1 87 ? 11.712 6.457 -15.601 1.00 83.25 87 MET A CA 1
ATOM 652 C C . MET A 1 87 ? 10.280 5.996 -15.856 1.00 83.25 87 MET A C 1
ATOM 654 O O . MET A 1 87 ? 9.480 5.884 -14.925 1.00 83.25 87 MET A O 1
ATOM 658 N N . THR A 1 88 ? 9.924 5.733 -17.112 1.00 84.12 88 THR A N 1
ATOM 659 C CA . THR A 1 88 ? 8.590 5.230 -17.462 1.00 84.12 88 THR A CA 1
ATOM 660 C C . THR A 1 88 ? 8.679 4.182 -18.567 1.00 84.12 88 THR A C 1
ATOM 662 O O . THR A 1 88 ? 9.464 4.356 -19.499 1.00 84.12 88 THR A O 1
ATOM 665 N N . PRO A 1 89 ? 7.887 3.097 -18.487 1.00 84.00 89 PRO A N 1
ATOM 666 C CA . PRO A 1 89 ? 7.860 2.099 -19.542 1.00 84.00 89 PRO A CA 1
ATOM 667 C C . PRO A 1 89 ? 7.189 2.676 -20.792 1.00 84.00 89 PRO A C 1
ATOM 669 O O . PRO A 1 89 ? 6.057 3.177 -20.748 1.00 84.00 89 PRO A O 1
ATOM 672 N N . VAL A 1 90 ? 7.880 2.590 -21.922 1.00 82.31 90 VAL A N 1
ATOM 673 C CA . VAL A 1 90 ? 7.412 3.063 -23.230 1.00 82.31 90 VAL A CA 1
ATOM 674 C C . VAL A 1 90 ? 6.707 1.950 -24.006 1.00 82.31 90 VAL A C 1
ATOM 676 O O . VAL A 1 90 ? 5.740 2.215 -24.729 1.00 82.31 90 VAL A O 1
ATOM 679 N N . THR A 1 91 ? 7.123 0.702 -23.797 1.00 85.81 91 THR A N 1
ATOM 680 C CA . THR A 1 91 ? 6.601 -0.498 -24.453 1.00 85.81 91 THR A CA 1
ATOM 681 C C . THR A 1 91 ? 5.176 -0.828 -24.008 1.00 85.81 91 THR A C 1
ATOM 683 O O . THR A 1 91 ? 4.753 -0.576 -22.878 1.00 85.81 91 THR A O 1
ATOM 686 N N . VAL A 1 92 ? 4.405 -1.449 -24.906 1.00 87.19 92 VAL A N 1
ATOM 687 C CA . VAL A 1 92 ? 3.029 -1.891 -24.610 1.00 87.19 92 VAL A CA 1
ATOM 688 C C . VAL A 1 92 ? 3.017 -2.932 -23.485 1.00 87.19 92 VAL A C 1
ATOM 690 O O . VAL A 1 92 ? 2.180 -2.867 -22.586 1.00 87.19 92 VAL A O 1
ATOM 693 N N . VAL A 1 93 ? 3.980 -3.858 -23.498 1.00 87.19 93 VAL A N 1
ATOM 694 C CA . VAL A 1 93 ? 4.132 -4.888 -22.461 1.00 87.19 93 VAL A CA 1
ATOM 695 C C . VAL A 1 93 ? 4.529 -4.257 -21.124 1.00 87.19 93 VAL A C 1
ATOM 697 O O . VAL A 1 93 ? 3.910 -4.565 -20.104 1.00 87.19 93 VAL A O 1
ATOM 700 N N . GLY A 1 94 ? 5.479 -3.317 -21.116 1.00 86.88 94 GLY A N 1
ATOM 701 C CA . GLY A 1 94 ? 5.886 -2.595 -19.910 1.00 86.88 94 GLY A CA 1
ATOM 702 C C . GLY A 1 94 ? 4.737 -1.811 -19.271 1.00 86.88 94 GLY A C 1
ATOM 703 O O . GLY A 1 94 ? 4.578 -1.827 -18.050 1.00 86.88 94 GLY A O 1
ATOM 704 N N . LYS A 1 95 ? 3.855 -1.208 -20.076 1.00 88.69 95 LYS A N 1
ATOM 705 C CA . LYS A 1 95 ? 2.646 -0.523 -19.581 1.00 88.69 95 LYS A CA 1
ATOM 706 C C . LYS A 1 95 ? 1.650 -1.475 -18.913 1.00 88.69 95 LYS A C 1
ATOM 708 O O . LYS A 1 95 ? 1.092 -1.130 -17.870 1.00 88.69 95 LYS A O 1
ATOM 713 N N . LEU A 1 96 ? 1.454 -2.681 -19.453 1.00 90.69 96 LEU A N 1
ATOM 714 C CA . LEU A 1 96 ? 0.615 -3.703 -18.814 1.00 90.69 96 LEU A CA 1
ATOM 715 C C . LEU A 1 96 ? 1.204 -4.145 -17.469 1.00 90.69 96 LEU A C 1
ATOM 717 O O . LEU A 1 96 ? 0.487 -4.166 -16.465 1.00 90.69 96 LEU A O 1
ATOM 721 N N . VAL A 1 97 ? 2.511 -4.412 -17.410 1.00 89.75 97 VAL A N 1
ATOM 722 C CA . VAL A 1 97 ? 3.200 -4.748 -16.152 1.00 89.75 97 VAL A CA 1
ATOM 723 C C . VAL A 1 97 ? 3.107 -3.596 -15.148 1.00 89.75 97 VAL A C 1
ATOM 725 O O . VAL A 1 97 ? 2.845 -3.831 -13.966 1.00 89.75 97 VAL A O 1
ATOM 728 N N . GLY A 1 98 ? 3.242 -2.349 -15.602 1.00 88.69 98 GLY A N 1
ATOM 729 C CA . GLY A 1 98 ? 3.060 -1.164 -14.765 1.00 88.69 98 GLY A CA 1
ATOM 730 C C . GLY A 1 98 ? 1.663 -1.077 -14.156 1.00 88.69 98 GLY A C 1
ATOM 731 O O . GLY A 1 98 ? 1.539 -0.881 -12.947 1.00 88.69 98 GLY A O 1
ATOM 732 N N . SER A 1 99 ? 0.613 -1.331 -14.942 1.00 89.88 99 SER A N 1
ATOM 733 C CA . SER A 1 99 ? -0.764 -1.348 -14.428 1.00 89.88 99 SER A CA 1
ATOM 734 C C . SER A 1 99 ? -0.975 -2.416 -13.340 1.00 89.88 99 SER A C 1
ATOM 736 O O . SER A 1 99 ? -1.521 -2.122 -12.275 1.00 89.88 99 SER A O 1
ATOM 738 N N . ALA A 1 100 ? -0.454 -3.631 -13.544 1.00 89.94 100 ALA A N 1
ATOM 739 C CA . ALA A 1 100 ? -0.528 -4.714 -12.563 1.00 89.94 100 ALA A CA 1
ATOM 740 C C . ALA A 1 100 ? 0.282 -4.410 -11.289 1.00 89.94 100 ALA A C 1
ATOM 742 O O . ALA A 1 100 ? -0.134 -4.760 -10.180 1.00 89.94 100 ALA A O 1
ATOM 743 N N . THR A 1 101 ? 1.418 -3.724 -11.436 1.00 90.19 101 THR A N 1
ATOM 744 C CA . THR A 1 101 ? 2.273 -3.300 -10.319 1.00 90.19 101 THR A CA 1
ATOM 745 C C . THR A 1 101 ? 1.547 -2.300 -9.420 1.00 90.19 101 THR A C 1
ATOM 747 O O . THR A 1 101 ? 1.568 -2.462 -8.201 1.00 90.19 101 THR A O 1
ATOM 750 N N . ILE A 1 102 ? 0.845 -1.320 -10.000 1.00 90.75 102 ILE A N 1
ATOM 751 C CA . ILE A 1 102 ? 0.062 -0.326 -9.245 1.00 90.75 102 ILE A CA 1
ATOM 752 C C . ILE A 1 102 ? -1.061 -1.008 -8.455 1.00 90.75 102 ILE A C 1
ATOM 754 O O . ILE A 1 102 ? -1.193 -0.783 -7.250 1.00 90.75 102 ILE A O 1
ATOM 758 N N . LEU A 1 103 ? -1.833 -1.886 -9.105 1.00 91.00 103 LEU A N 1
ATOM 759 C CA . LEU A 1 103 ? -2.927 -2.618 -8.455 1.00 91.00 103 LEU A CA 1
ATOM 760 C C . LEU A 1 103 ? -2.421 -3.472 -7.290 1.00 91.00 103 LEU A C 1
ATOM 762 O O . LEU A 1 103 ? -2.992 -3.456 -6.199 1.00 91.00 103 LEU A O 1
ATOM 766 N N . THR A 1 104 ? -1.311 -4.181 -7.495 1.00 90.75 104 THR A N 1
ATOM 767 C CA . THR A 1 104 ? -0.715 -5.016 -6.448 1.00 90.75 104 THR A CA 1
ATOM 768 C C . THR A 1 104 ? -0.153 -4.165 -5.306 1.00 90.75 104 THR A C 1
ATOM 770 O O . THR A 1 104 ? -0.313 -4.521 -4.140 1.00 90.75 104 THR A O 1
ATOM 773 N N . GLY A 1 105 ? 0.456 -3.016 -5.613 1.00 88.94 105 GLY A N 1
ATOM 774 C CA . GLY A 1 105 ? 0.971 -2.074 -4.618 1.00 88.94 105 GLY A CA 1
ATOM 775 C C . GLY A 1 105 ? -0.110 -1.548 -3.679 1.00 88.94 105 GLY A C 1
ATOM 776 O O . GLY A 1 105 ? 0.069 -1.584 -2.462 1.00 88.94 105 GLY A O 1
ATOM 777 N N . MET A 1 106 ? -1.269 -1.160 -4.217 1.00 91.25 106 MET A N 1
ATOM 778 C CA . MET A 1 106 ? -2.401 -0.710 -3.399 1.00 91.25 106 MET A CA 1
ATOM 779 C C . MET A 1 106 ? -2.893 -1.793 -2.432 1.00 91.25 106 MET A C 1
ATOM 781 O O . MET A 1 106 ? -3.131 -1.503 -1.259 1.00 91.25 106 MET A O 1
ATOM 785 N N . LEU A 1 107 ? -2.998 -3.046 -2.890 1.00 91.31 107 LEU A N 1
ATOM 786 C CA . LEU A 1 107 ? -3.410 -4.167 -2.037 1.00 91.31 107 LEU A CA 1
ATOM 787 C C . LEU A 1 107 ? -2.421 -4.408 -0.889 1.00 91.31 107 LEU A C 1
ATOM 789 O O . LEU A 1 107 ? -2.834 -4.642 0.248 1.00 91.31 107 LEU A O 1
ATOM 793 N N . VAL A 1 108 ? -1.119 -4.312 -1.166 1.00 90.25 108 VAL A N 1
ATOM 794 C CA . VAL A 1 108 ? -0.067 -4.482 -0.153 1.00 90.25 108 VAL A CA 1
ATOM 795 C C . VAL A 1 108 ? -0.100 -3.354 0.877 1.00 90.25 108 VAL A C 1
ATOM 797 O O . VAL A 1 108 ? 0.053 -3.624 2.066 1.00 90.25 108 VAL A O 1
ATOM 800 N N . LEU A 1 109 ? -0.339 -2.109 0.454 1.00 90.50 109 LEU A N 1
ATOM 801 C CA . LEU A 1 109 ? -0.438 -0.960 1.359 1.00 90.50 109 LEU A CA 1
ATOM 802 C C . LEU A 1 109 ? -1.725 -0.974 2.198 1.00 90.50 109 LEU A C 1
ATOM 804 O O . LEU A 1 109 ? -1.718 -0.505 3.336 1.00 90.50 109 LEU A O 1
ATOM 808 N N . ALA A 1 110 ? -2.814 -1.560 1.699 1.00 92.94 110 ALA A N 1
ATOM 809 C CA . ALA A 1 110 ? -4.086 -1.615 2.418 1.00 92.94 110 ALA A CA 1
ATOM 810 C C . ALA A 1 110 ? -4.001 -2.391 3.746 1.00 92.94 110 ALA A C 1
ATOM 812 O O . ALA A 1 110 ? -4.640 -2.009 4.731 1.00 92.94 110 ALA A O 1
ATOM 813 N N . LEU A 1 111 ? -3.195 -3.455 3.802 1.00 93.25 111 LEU A N 1
ATOM 814 C CA . LEU A 1 111 ? -3.063 -4.307 4.988 1.00 93.25 111 LEU A CA 1
ATOM 815 C C . LEU A 1 111 ? -2.470 -3.568 6.204 1.00 93.25 111 LEU A C 1
ATOM 817 O O . LEU A 1 111 ? -3.148 -3.515 7.233 1.00 93.25 111 LEU A O 1
ATOM 821 N N . PRO A 1 112 ? -1.270 -2.954 6.142 1.00 92.94 112 PRO A N 1
ATOM 822 C CA . PRO A 1 112 ? -0.709 -2.226 7.278 1.00 92.94 112 PRO A CA 1
ATOM 823 C C . PRO A 1 112 ? -1.562 -1.014 7.665 1.00 92.94 112 PRO A C 1
ATOM 825 O O . PRO A 1 112 ? -1.747 -0.771 8.857 1.00 92.94 112 PRO A O 1
ATOM 828 N N . ILE A 1 113 ? -2.149 -0.303 6.692 1.00 94.31 113 ILE A N 1
ATOM 829 C CA . ILE A 1 113 ? -3.060 0.821 6.960 1.00 94.31 113 ILE A CA 1
ATOM 830 C C . ILE A 1 113 ? -4.263 0.343 7.783 1.00 94.31 113 ILE A C 1
ATOM 832 O O . ILE A 1 113 ? -4.601 0.948 8.802 1.00 94.31 113 ILE A O 1
ATOM 836 N N . THR A 1 114 ? -4.875 -0.778 7.396 1.00 95.06 114 THR A N 1
ATOM 837 C CA . THR A 1 114 ? -6.018 -1.360 8.115 1.00 95.06 114 THR A CA 1
ATOM 838 C C . THR A 1 114 ? -5.621 -1.831 9.513 1.00 95.06 114 THR A C 1
ATOM 840 O O . THR A 1 114 ? -6.322 -1.550 10.488 1.00 95.06 114 THR A O 1
ATOM 843 N N . VAL A 1 115 ? -4.481 -2.509 9.656 1.00 95.75 115 VAL A N 1
ATOM 844 C CA . VAL A 1 115 ? -3.988 -2.971 10.963 1.00 95.75 115 VAL A CA 1
ATOM 845 C C . VAL A 1 115 ? -3.752 -1.787 11.902 1.00 95.75 115 VAL A C 1
ATOM 847 O O . VAL A 1 115 ? -4.237 -1.796 13.033 1.00 95.75 115 VAL A O 1
ATOM 850 N N . ILE A 1 116 ? -3.080 -0.731 11.446 1.00 96.81 116 ILE A N 1
ATOM 851 C CA . ILE A 1 116 ? -2.849 0.472 12.258 1.00 96.81 116 ILE A CA 1
ATOM 852 C C . ILE A 1 116 ? -4.184 1.149 12.600 1.00 96.81 116 ILE A C 1
ATOM 854 O O . ILE A 1 116 ? -4.436 1.465 13.765 1.00 96.81 116 ILE A O 1
ATOM 858 N N . GLY A 1 117 ? -5.079 1.291 11.619 1.00 95.75 117 GLY A N 1
ATOM 859 C CA . GLY A 1 117 ? -6.399 1.893 11.799 1.00 95.75 117 GLY A CA 1
ATOM 860 C C . GLY A 1 117 ? -7.251 1.168 12.841 1.00 95.75 117 GLY A C 1
ATOM 861 O O . GLY A 1 117 ? -7.829 1.806 13.719 1.00 95.75 117 GLY A O 1
ATOM 862 N N . THR A 1 118 ? -7.290 -0.166 12.815 1.00 95.31 118 THR A N 1
ATOM 863 C CA . THR A 1 118 ? -8.060 -0.952 13.797 1.00 95.31 118 THR A CA 1
ATOM 864 C C . THR A 1 118 ? -7.512 -0.819 15.216 1.00 95.31 118 THR A C 1
ATOM 866 O O . THR A 1 118 ? -8.292 -0.732 16.166 1.00 95.31 118 THR A O 1
ATOM 869 N N . ASN A 1 119 ? -6.189 -0.757 15.386 1.00 94.31 119 ASN A N 1
ATOM 870 C CA . ASN A 1 119 ? -5.573 -0.530 16.694 1.00 94.31 119 ASN A CA 1
ATOM 871 C C . ASN A 1 119 ? -5.895 0.867 17.228 1.00 94.31 119 ASN A C 1
ATOM 873 O O . ASN A 1 119 ? -6.322 1.007 18.376 1.00 94.31 119 ASN A O 1
ATOM 877 N N . PHE A 1 120 ? -5.787 1.888 16.379 1.00 96.19 120 PHE A N 1
ATOM 878 C CA . PHE A 1 120 ? -6.137 3.254 16.752 1.00 96.19 120 PHE A CA 1
ATOM 879 C C . PHE A 1 120 ? -7.621 3.386 17.118 1.00 96.19 120 PHE A C 1
ATOM 881 O O . PHE A 1 120 ? -7.959 3.965 18.150 1.00 96.19 120 PHE A O 1
ATOM 888 N N . GLN A 1 121 ? -8.515 2.763 16.345 1.00 95.25 121 GLN A N 1
ATOM 889 C CA . GLN A 1 121 ? -9.944 2.723 16.659 1.00 95.25 121 GLN A CA 1
ATOM 890 C C . GLN A 1 121 ? -10.234 2.046 18.000 1.00 95.25 121 GLN A C 1
ATOM 892 O O . GLN A 1 121 ? -11.108 2.513 18.726 1.00 95.25 121 GLN A O 1
ATOM 897 N N . LYS A 1 122 ? -9.534 0.958 18.349 1.00 95.31 122 LYS A N 1
ATOM 898 C CA . LYS A 1 122 ? -9.695 0.302 19.657 1.00 95.31 122 LYS A CA 1
ATOM 899 C C . LYS A 1 122 ? -9.327 1.251 20.794 1.00 95.31 122 LYS A C 1
ATOM 901 O O . LYS A 1 122 ? -10.133 1.432 21.701 1.00 95.31 122 LYS A O 1
ATOM 906 N N . VAL A 1 123 ? -8.158 1.888 20.720 1.00 95.31 123 VAL A N 1
ATOM 907 C CA . VAL A 1 123 ? -7.702 2.840 21.747 1.00 95.31 123 VAL A CA 1
ATOM 908 C C . VAL A 1 123 ? -8.672 4.015 21.860 1.00 95.31 123 VAL A C 1
ATOM 910 O O . VAL A 1 123 ? -9.119 4.343 22.957 1.00 95.31 123 VAL A O 1
ATOM 913 N N . MET A 1 124 ? -9.072 4.598 20.730 1.00 95.50 124 MET A N 1
ATOM 914 C CA . MET A 1 124 ? -10.004 5.722 20.704 1.00 95.50 124 MET A CA 1
ATOM 915 C C . MET A 1 124 ? -11.375 5.358 21.283 1.00 95.50 124 MET A C 1
ATOM 917 O O . MET A 1 124 ? -11.919 6.117 22.083 1.00 95.50 124 MET A O 1
ATOM 921 N N . LYS A 1 125 ? -11.918 4.179 20.946 1.00 95.25 125 LYS A N 1
ATOM 922 C CA . LYS A 1 125 ? -13.171 3.674 21.530 1.00 95.25 125 LYS A CA 1
ATOM 923 C C . LYS A 1 125 ? -13.064 3.544 23.046 1.00 95.25 125 LYS A C 1
ATOM 925 O O . LYS A 1 125 ? -13.984 3.970 23.738 1.00 95.25 125 LYS A O 1
ATOM 930 N N . THR A 1 126 ? -11.954 3.013 23.558 1.00 94.38 126 THR A N 1
ATOM 931 C CA . THR A 1 126 ? -11.723 2.898 25.004 1.00 94.38 126 THR A CA 1
ATOM 932 C C . THR A 1 126 ? -11.696 4.269 25.672 1.00 94.38 126 THR A C 1
ATOM 934 O O . THR A 1 126 ? -12.396 4.463 26.661 1.00 94.38 126 THR A O 1
ATOM 937 N N . VAL A 1 127 ? -10.968 5.241 25.111 1.00 94.50 127 VAL A N 1
ATOM 938 C CA . VAL A 1 127 ? -10.885 6.605 25.664 1.00 94.50 127 VAL A CA 1
ATOM 939 C C 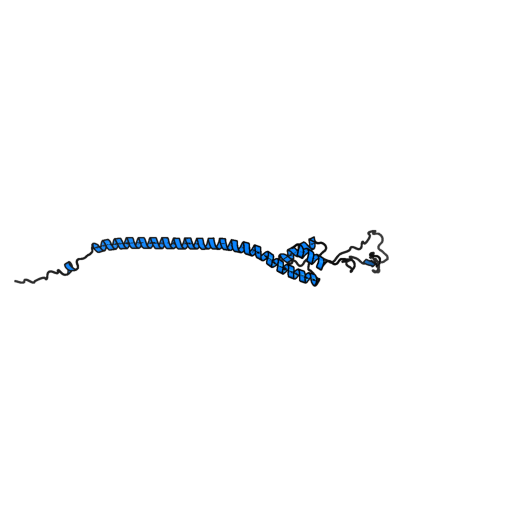. VAL A 1 127 ? -12.262 7.273 25.698 1.00 94.50 127 VAL A C 1
ATOM 941 O O . VAL A 1 127 ? -12.686 7.750 26.749 1.00 94.50 127 VAL A O 1
ATOM 944 N N . VAL A 1 128 ? -13.005 7.241 24.588 1.00 94.12 128 VAL A N 1
ATOM 945 C CA . VAL A 1 128 ? -14.346 7.848 24.499 1.00 94.12 128 VAL A CA 1
ATOM 946 C C . VAL A 1 128 ? -15.331 7.172 25.456 1.00 94.12 128 VAL A C 1
ATOM 948 O O . VAL A 1 128 ? -16.071 7.852 26.171 1.00 94.12 128 VAL A O 1
ATOM 951 N N . GLN A 1 129 ? -15.331 5.837 25.521 1.00 94.50 129 GLN A N 1
ATOM 952 C CA . GLN A 1 129 ? -16.195 5.104 26.448 1.00 94.50 129 GLN A CA 1
ATOM 953 C C . GLN A 1 129 ? -15.844 5.380 27.908 1.00 94.50 129 GLN A C 1
ATOM 955 O O . GLN A 1 129 ? -16.743 5.438 28.747 1.00 94.50 129 GLN A O 1
ATOM 960 N N . GLN A 1 130 ? -14.564 5.560 28.224 1.00 94.75 130 GLN A N 1
ATOM 961 C CA . GLN A 1 130 ? -14.124 5.859 29.579 1.00 94.75 130 GLN A CA 1
ATOM 962 C C . GLN A 1 130 ? -14.640 7.222 30.036 1.00 94.75 130 GLN A C 1
ATOM 964 O O . GLN A 1 130 ? -15.231 7.317 31.110 1.00 94.75 130 GLN A O 1
ATOM 969 N N . THR A 1 131 ? -14.536 8.247 29.188 1.00 92.69 131 THR A N 1
ATOM 970 C CA . THR A 1 131 ? -15.117 9.568 29.464 1.00 92.69 131 THR A CA 1
ATOM 971 C C . THR A 1 131 ? -16.632 9.490 29.663 1.00 92.69 131 THR A C 1
ATOM 973 O O . THR A 1 131 ? -17.161 10.076 30.607 1.00 92.69 131 THR A O 1
ATOM 976 N N . MET A 1 132 ? -17.343 8.727 28.823 1.00 91.50 132 MET A N 1
ATOM 977 C CA . MET A 1 132 ? -18.795 8.558 28.958 1.00 91.50 132 MET A CA 1
ATOM 978 C C . MET A 1 132 ? -19.186 7.879 30.274 1.00 91.50 132 MET A C 1
ATOM 980 O O . MET A 1 132 ? -20.099 8.351 30.950 1.00 91.50 132 MET A O 1
ATOM 984 N N . LYS A 1 133 ? -18.492 6.804 30.668 1.00 93.69 133 LYS A N 1
ATOM 985 C CA . LYS A 1 133 ? -18.769 6.091 31.925 1.00 93.69 133 LYS A CA 1
ATOM 986 C C . LYS A 1 133 ? -18.563 6.997 33.134 1.00 93.69 133 LYS A C 1
ATOM 988 O O . LYS A 1 133 ? -19.452 7.074 33.976 1.00 93.69 133 LYS A O 1
ATOM 993 N N . THR A 1 134 ? -17.451 7.728 33.179 1.00 92.12 134 THR A N 1
ATOM 994 C CA . THR A 1 134 ? -17.153 8.652 34.281 1.00 92.12 134 THR A CA 1
ATOM 995 C C . THR A 1 134 ? -18.197 9.759 34.389 1.00 92.12 134 THR A C 1
ATOM 997 O O . THR A 1 134 ? -18.681 10.034 35.483 1.00 92.12 134 THR A O 1
ATOM 1000 N N . ASN A 1 135 ? -18.603 10.358 33.266 1.00 93.31 135 ASN A N 1
ATOM 1001 C CA . ASN A 1 135 ? -19.608 11.422 33.273 1.00 93.31 135 ASN A CA 1
ATOM 1002 C C . ASN A 1 135 ? -20.984 10.917 33.729 1.00 93.31 135 ASN A C 1
ATOM 1004 O O . ASN A 1 135 ? -21.655 11.586 34.512 1.00 93.31 135 ASN A O 1
ATOM 1008 N N . VAL A 1 136 ? -21.411 9.734 33.279 1.00 93.50 136 VAL A N 1
ATOM 1009 C CA . VAL A 1 136 ? -22.688 9.142 33.715 1.00 93.50 136 VAL A CA 1
ATOM 1010 C C . VAL A 1 136 ? -22.654 8.798 35.201 1.00 93.50 136 VAL A C 1
ATOM 1012 O O . VAL A 1 136 ? -23.617 9.089 35.911 1.00 93.50 136 VAL A O 1
ATOM 1015 N N . GLU A 1 137 ? -21.557 8.215 35.681 1.00 94.81 137 GLU A N 1
ATOM 1016 C CA . GLU A 1 137 ? -21.409 7.852 37.091 1.00 94.81 137 GLU A CA 1
ATOM 1017 C C . GLU A 1 137 ? -21.390 9.096 37.987 1.00 94.81 137 GLU A C 1
ATOM 1019 O O . GLU A 1 137 ? -22.087 9.152 39.001 1.00 94.81 137 GLU A O 1
ATOM 1024 N N . TYR A 1 138 ? -20.705 10.152 37.545 1.00 91.56 138 TYR A N 1
ATOM 1025 C CA . TYR A 1 138 ? -20.710 11.456 38.202 1.00 91.56 138 TYR A CA 1
ATOM 1026 C C . TYR A 1 138 ? -22.125 12.049 38.310 1.00 91.56 138 TYR A C 1
ATOM 1028 O O . TYR A 1 138 ? -22.548 12.492 39.383 1.00 91.56 138 TYR A O 1
ATOM 1036 N N . LEU A 1 139 ? -22.894 12.020 37.216 1.00 93.44 139 LEU A N 1
ATOM 1037 C CA . LEU A 1 139 ? -24.270 12.526 37.197 1.00 93.44 139 LEU A CA 1
ATOM 1038 C C . LEU A 1 139 ? -25.206 11.693 38.084 1.00 93.44 139 LEU A C 1
ATOM 1040 O O . LEU A 1 139 ? -26.066 12.261 38.764 1.00 93.44 139 LEU A O 1
ATOM 1044 N N . LYS A 1 140 ? -25.040 10.366 38.122 1.00 95.12 140 LYS A N 1
ATOM 1045 C CA . LYS A 1 140 ? -25.797 9.490 39.029 1.00 95.12 140 LYS A CA 1
ATOM 1046 C C . LYS A 1 140 ? -25.500 9.805 40.490 1.00 95.12 140 LYS A C 1
ATOM 1048 O O . LYS A 1 140 ? -26.449 9.969 41.253 1.00 95.12 140 LYS A O 1
ATOM 1053 N N . GLY A 1 141 ? -24.225 9.950 40.853 1.00 95.75 141 GLY A N 1
ATOM 1054 C CA . GLY A 1 141 ? -23.811 10.317 42.209 1.00 95.75 141 GLY A CA 1
ATOM 1055 C C . GLY A 1 141 ? -24.444 11.633 42.662 1.00 95.75 141 GLY A C 1
ATOM 1056 O O . GLY A 1 141 ? -25.086 11.682 43.709 1.00 95.75 141 GLY A O 1
ATOM 1057 N N . ARG A 1 142 ? -24.388 12.682 41.827 1.00 94.81 142 ARG A N 1
ATOM 1058 C CA . ARG A 1 142 ? -25.050 13.967 42.130 1.00 94.81 142 ARG A CA 1
ATOM 1059 C C . ARG A 1 142 ? -26.565 13.847 42.287 1.00 94.81 142 ARG A C 1
ATOM 1061 O O . ARG A 1 142 ? -27.137 14.481 43.171 1.00 94.81 142 ARG A O 1
ATOM 1068 N N . ARG A 1 143 ? -27.226 13.053 41.441 1.00 94.94 143 ARG A N 1
ATOM 1069 C CA . ARG A 1 143 ? -28.676 12.824 41.536 1.00 94.94 143 ARG A CA 1
ATOM 1070 C C . ARG A 1 143 ? -29.048 12.082 42.818 1.00 94.94 143 ARG A C 1
ATOM 1072 O O . ARG A 1 143 ? -30.097 12.367 43.392 1.00 94.94 143 ARG A O 1
ATOM 1079 N N . GLN A 1 144 ? -28.206 11.144 43.244 1.00 96.19 144 GLN A N 1
ATOM 1080 C CA . GLN A 1 144 ? -28.388 10.389 44.477 1.00 96.19 144 GLN A CA 1
ATOM 1081 C C . GLN A 1 144 ? -28.297 11.313 45.698 1.00 96.19 144 GLN A C 1
ATOM 1083 O O . GLN A 1 144 ? -29.232 11.337 46.493 1.00 96.19 144 GLN A O 1
ATOM 1088 N N . ILE A 1 145 ? -27.257 12.152 45.766 1.00 95.38 145 ILE A N 1
ATOM 1089 C CA . ILE A 1 145 ? -27.058 13.136 46.845 1.00 95.38 145 ILE A CA 1
ATOM 1090 C C . ILE A 1 145 ? -28.265 14.076 46.957 1.00 95.38 145 ILE A C 1
ATOM 1092 O O . ILE A 1 145 ? -28.849 14.211 48.027 1.00 95.38 145 ILE A O 1
ATOM 1096 N N . ALA A 1 146 ? -28.717 14.654 45.838 1.00 93.00 146 ALA A N 1
ATOM 1097 C CA . ALA A 1 146 ? -29.878 15.548 45.842 1.00 93.00 146 ALA A CA 1
ATOM 1098 C C . ALA A 1 146 ? -31.160 14.856 46.347 1.00 93.00 146 ALA A C 1
ATOM 1100 O O . ALA A 1 146 ? -31.977 15.462 47.036 1.00 93.00 146 ALA A O 1
ATOM 1101 N N . ARG A 1 147 ? -31.351 13.569 46.022 1.00 93.12 147 ARG A N 1
ATOM 1102 C CA . ARG A 1 147 ? -32.493 12.784 46.516 1.00 93.12 147 ARG A CA 1
ATOM 1103 C C . ARG A 1 147 ? -32.427 12.542 48.018 1.00 93.12 147 ARG A C 1
ATOM 1105 O O . ARG A 1 147 ? -33.470 12.541 48.670 1.00 93.12 147 ARG A O 1
ATOM 1112 N N . GLU A 1 148 ? -31.237 12.283 48.542 1.00 95.88 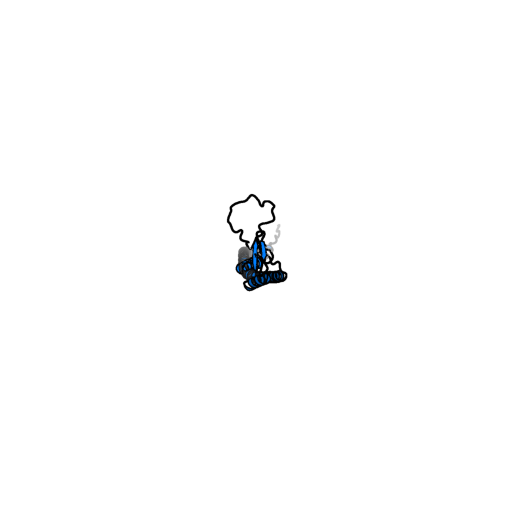148 GLU A N 1
ATOM 1113 C CA . GLU A 1 148 ? -31.022 12.049 49.968 1.00 95.88 148 GLU A CA 1
ATOM 1114 C C . GLU A 1 148 ? -31.260 13.324 50.778 1.00 95.88 148 GLU A C 1
ATOM 1116 O O . GLU A 1 148 ? -31.993 13.277 51.766 1.00 95.88 148 GLU A O 1
ATOM 1121 N N . GLU A 1 149 ? -30.774 14.473 50.306 1.00 93.25 149 GLU A N 1
ATOM 1122 C CA . GLU A 1 149 ? -31.046 15.770 50.939 1.00 93.25 149 GLU A CA 1
ATOM 1123 C C . GLU A 1 149 ? -32.546 16.090 50.985 1.00 93.25 149 GLU A C 1
ATOM 1125 O O . GLU A 1 149 ? -33.075 16.429 52.046 1.00 93.25 149 GLU A O 1
ATOM 1130 N N . ILE A 1 150 ? -33.263 15.913 49.866 1.00 94.25 150 ILE A N 1
ATOM 1131 C CA . ILE A 1 150 ? -34.719 16.129 49.815 1.00 94.25 150 ILE A CA 1
ATOM 1132 C C . ILE A 1 150 ? -35.439 15.230 50.825 1.00 94.25 150 ILE A C 1
ATOM 1134 O O . ILE A 1 150 ? -36.330 15.698 51.532 1.00 94.25 150 ILE A O 1
ATOM 1138 N N . ARG A 1 151 ? -35.060 13.949 50.927 1.00 94.00 151 ARG A N 1
ATOM 1139 C CA . ARG A 1 151 ? -35.667 13.025 51.899 1.00 94.00 151 ARG A CA 1
ATOM 1140 C C . ARG A 1 151 ? -35.420 13.459 53.337 1.00 94.00 151 ARG A C 1
ATOM 1142 O O . ARG A 1 151 ? -36.355 13.409 54.130 1.00 94.00 151 ARG A O 1
ATOM 1149 N N . ALA A 1 152 ? -34.205 13.893 53.663 1.00 93.50 152 ALA A N 1
ATOM 1150 C CA . ALA A 1 152 ? -33.873 14.356 55.007 1.00 93.50 152 ALA A CA 1
ATOM 1151 C C . ALA A 1 152 ? -34.712 15.582 55.406 1.00 93.50 152 ALA A C 1
ATOM 1153 O O . ALA A 1 152 ? -35.207 15.657 56.530 1.00 93.50 152 ALA A O 1
ATOM 1154 N N . ILE A 1 153 ? -34.929 16.519 54.478 1.00 90.94 153 ILE A N 1
ATOM 1155 C CA . ILE A 1 153 ? -35.810 17.676 54.698 1.00 90.94 153 ILE A CA 1
ATOM 1156 C C . ILE A 1 153 ? -37.260 17.223 54.885 1.00 90.94 153 ILE A C 1
ATOM 1158 O O . ILE A 1 153 ? -37.924 17.660 55.823 1.00 90.94 153 ILE A O 1
ATOM 1162 N N . LEU A 1 154 ? -37.743 16.328 54.024 1.00 88.94 154 LEU A N 1
ATOM 1163 C CA . LEU A 1 154 ? -39.123 15.849 54.069 1.00 88.94 154 LEU A CA 1
ATOM 1164 C C . LEU A 1 154 ? -39.430 15.105 55.378 1.00 88.94 154 LEU A C 1
ATOM 1166 O O . LEU A 1 154 ? -40.503 15.284 55.942 1.00 88.94 154 LEU A O 1
ATOM 1170 N N . GLN A 1 155 ? -38.471 14.335 55.902 1.00 89.12 155 GLN A N 1
ATOM 1171 C CA . GLN A 1 155 ? -38.583 13.685 57.211 1.00 89.12 155 GLN A CA 1
ATOM 1172 C C . GLN A 1 155 ? -38.672 14.695 58.356 1.00 89.12 155 GLN A C 1
ATOM 1174 O O . GLN A 1 155 ? -39.513 14.539 59.238 1.00 89.12 155 GLN A O 1
ATOM 1179 N N . ARG A 1 156 ? -37.850 15.753 58.331 1.00 85.44 156 ARG A N 1
ATOM 1180 C CA . ARG A 1 156 ? -37.936 16.831 59.329 1.00 85.44 156 ARG A CA 1
ATOM 1181 C C . ARG A 1 156 ? -39.292 17.532 59.279 1.00 85.44 156 ARG A C 1
ATOM 1183 O O . ARG A 1 156 ? -39.862 17.809 60.324 1.00 85.44 156 ARG A O 1
ATOM 1190 N N . PHE A 1 157 ? -39.817 17.785 58.082 1.00 83.56 157 PHE A N 1
ATOM 1191 C CA . PHE A 1 157 ? -41.132 18.402 57.912 1.00 83.56 157 PHE A CA 1
ATOM 1192 C C . PHE A 1 157 ? -42.270 17.505 58.424 1.00 83.56 157 PHE A C 1
ATOM 1194 O O . PHE A 1 157 ? -43.176 17.988 59.099 1.00 83.56 157 PHE A O 1
ATOM 1201 N N . HIS A 1 158 ? -42.205 16.196 58.159 1.00 76.06 158 HIS A N 1
ATOM 1202 C CA . HIS A 1 158 ? -43.195 15.237 58.655 1.00 76.06 158 HIS A CA 1
ATOM 1203 C C . HIS A 1 158 ? -43.217 15.145 60.185 1.00 76.06 158 HIS A C 1
ATOM 1205 O O . HIS A 1 158 ? -44.303 15.161 60.753 1.00 76.06 158 HIS A O 1
ATOM 1211 N N . ALA A 1 159 ? -42.051 15.130 60.843 1.00 77.94 159 ALA A N 1
ATOM 1212 C CA . ALA A 1 159 ? -41.970 15.131 62.307 1.00 77.94 159 ALA A CA 1
ATOM 1213 C C . ALA A 1 159 ? -42.622 16.381 62.927 1.00 77.94 159 ALA A C 1
ATOM 1215 O O . ALA A 1 159 ? -43.323 16.282 63.923 1.00 77.94 159 ALA A O 1
ATOM 1216 N N . VAL A 1 160 ? -42.456 17.548 62.295 1.00 71.75 160 VAL A N 1
ATOM 1217 C CA . VAL A 1 160 ? -43.084 18.803 62.749 1.00 71.75 160 VAL A CA 1
ATOM 1218 C C . VAL A 1 160 ? -44.597 18.822 62.494 1.00 71.75 160 VAL A C 1
ATOM 1220 O O . VAL A 1 160 ? -45.333 19.462 63.231 1.00 71.75 160 VAL A O 1
ATOM 1223 N N . THR A 1 161 ? -45.081 18.139 61.453 1.00 67.00 161 THR A N 1
ATOM 1224 C CA . THR A 1 161 ? -46.518 18.105 61.120 1.00 67.00 161 THR A CA 1
ATOM 1225 C C . THR A 1 161 ? -47.301 17.167 62.042 1.00 67.00 161 THR A C 1
ATOM 1227 O O . THR A 1 161 ? -48.477 17.409 62.287 1.00 67.00 161 THR A O 1
ATOM 1230 N N . GLU A 1 162 ? -46.664 16.124 62.582 1.00 61.66 162 GLU A N 1
ATOM 1231 C CA . GLU A 1 162 ? -47.274 15.233 63.581 1.00 61.66 162 GLU A CA 1
ATOM 1232 C C . GLU A 1 162 ? -47.510 15.956 64.921 1.00 61.66 162 GLU A C 1
ATOM 1234 O O . GLU A 1 162 ? -48.553 15.766 65.538 1.00 61.66 162 GLU A O 1
ATOM 1239 N N . ASP A 1 163 ? -46.639 16.906 65.283 1.00 55.12 163 ASP A N 1
ATOM 1240 C CA . ASP A 1 163 ? -46.874 17.847 66.392 1.00 55.12 163 ASP A CA 1
ATOM 1241 C C . ASP A 1 163 ? -47.971 18.898 66.084 1.00 55.12 163 ASP A C 1
ATOM 1243 O O . ASP A 1 163 ? -48.409 19.622 66.976 1.00 55.12 163 ASP A O 1
ATOM 1247 N N . ILE A 1 164 ? -48.442 18.989 64.831 1.00 55.03 164 ILE A N 1
ATOM 1248 C CA . ILE A 1 164 ? -49.562 19.846 64.395 1.00 55.03 164 ILE A CA 1
ATOM 1249 C C . ILE A 1 164 ? -50.711 18.961 63.874 1.00 55.03 164 ILE A C 1
ATOM 1251 O O . ILE A 1 164 ? -51.400 19.297 62.908 1.00 55.03 164 ILE A O 1
ATOM 1255 N N . HIS A 1 165 ? -50.986 17.831 64.536 1.00 54.12 165 HIS A N 1
ATOM 1256 C CA . HIS A 1 165 ? -52.367 17.355 64.607 1.00 54.12 165 HIS A CA 1
ATOM 1257 C C . HIS A 1 165 ? -53.117 18.336 65.514 1.00 54.12 165 HIS A C 1
ATOM 1259 O O . HIS A 1 165 ? -53.288 18.126 66.708 1.00 54.12 165 HIS A O 1
ATOM 1265 N N . LEU A 1 166 ? -53.489 19.484 64.941 1.00 60.88 166 LEU A N 1
ATOM 1266 C CA . LEU A 1 166 ? -54.610 20.246 65.460 1.00 60.88 166 LEU A CA 1
ATOM 1267 C C . LEU A 1 166 ? -55.793 19.287 65.409 1.00 60.88 166 LEU A C 1
ATOM 1269 O O . LEU A 1 166 ? -56.278 18.979 64.318 1.00 60.88 166 LEU A O 1
ATOM 1273 N N . ASP A 1 167 ? -56.187 18.792 66.580 1.00 48.12 167 ASP A N 1
ATOM 1274 C CA . ASP A 1 167 ? -57.459 18.134 66.821 1.00 48.12 167 ASP A CA 1
ATOM 1275 C C . ASP A 1 167 ? -58.555 18.968 66.143 1.00 48.12 167 ASP A C 1
ATOM 1277 O O . ASP A 1 167 ? -58.986 20.012 66.638 1.00 48.12 167 ASP A O 1
ATOM 1281 N N . ILE A 1 168 ? -58.992 18.529 64.958 1.00 56.84 168 ILE A N 1
ATOM 1282 C CA . ILE A 1 168 ? -60.155 19.110 64.271 1.00 56.84 168 ILE A CA 1
ATOM 1283 C C . ILE A 1 168 ? -61.383 19.003 65.192 1.00 56.84 168 ILE A C 1
ATOM 1285 O O . ILE A 1 168 ? -62.268 19.858 65.141 1.00 56.84 168 ILE A O 1
ATOM 1289 N N . ASP A 1 169 ? -61.384 18.015 66.089 1.00 52.75 169 ASP A N 1
ATOM 1290 C CA . ASP A 1 169 ? -62.415 17.790 67.094 1.00 52.75 169 ASP A CA 1
ATOM 1291 C C . ASP A 1 169 ? -62.390 18.822 68.250 1.00 52.75 169 ASP A C 1
ATOM 1293 O O . ASP A 1 169 ? -63.457 19.139 68.779 1.00 52.75 169 ASP A O 1
ATOM 1297 N N . ASP A 1 170 ? -61.249 19.455 68.575 1.00 55.25 170 ASP A N 1
ATOM 1298 C CA . ASP A 1 170 ? -61.165 20.511 69.610 1.00 55.25 170 ASP A CA 1
ATOM 1299 C C . ASP A 1 170 ? -61.613 21.898 69.100 1.00 55.25 170 ASP A C 1
ATOM 1301 O O . ASP A 1 170 ? -62.062 22.738 69.880 1.00 55.25 170 ASP A O 1
ATOM 1305 N N . ILE A 1 171 ? -61.568 22.154 67.785 1.00 53.81 171 ILE A N 1
ATOM 1306 C CA . ILE A 1 171 ? -62.036 23.426 67.188 1.00 53.81 171 ILE A CA 1
ATOM 1307 C C . ILE A 1 171 ? -63.568 23.452 67.012 1.00 53.81 171 ILE A C 1
ATOM 1309 O O . ILE A 1 171 ? -64.169 24.528 66.958 1.00 53.81 171 ILE A O 1
ATOM 1313 N N . ILE A 1 172 ? -64.232 22.291 66.963 1.00 54.88 172 ILE A N 1
ATOM 1314 C CA . ILE A 1 172 ? -65.701 22.201 66.855 1.00 54.88 172 ILE A CA 1
ATOM 1315 C C . ILE A 1 172 ? -66.380 22.344 68.231 1.00 54.88 172 ILE A C 1
ATOM 1317 O O . ILE A 1 172 ? -67.552 22.725 68.303 1.00 54.88 172 ILE A O 1
ATOM 1321 N N . ALA A 1 173 ? -65.648 22.158 69.333 1.00 57.97 173 ALA A N 1
ATOM 1322 C CA . ALA A 1 173 ? -66.110 22.470 70.681 1.00 57.97 173 ALA A CA 1
ATOM 1323 C C . ALA A 1 173 ? -66.067 23.987 70.953 1.00 57.97 173 ALA A C 1
ATOM 1325 O O . ALA A 1 173 ? -65.348 24.469 71.822 1.00 57.97 173 ALA A O 1
ATOM 1326 N N . VAL A 1 174 ? -66.866 24.768 70.221 1.00 59.00 174 VAL A N 1
ATOM 1327 C CA . VAL A 1 174 ? -67.222 26.133 70.628 1.00 59.00 174 VAL A CA 1
ATOM 1328 C C . VAL A 1 174 ? -68.344 26.008 71.663 1.00 59.00 174 VAL A C 1
ATOM 1330 O O . VAL A 1 174 ? -69.485 25.760 71.266 1.00 59.00 174 VAL A O 1
ATOM 1333 N N . PRO A 1 175 ? -68.097 26.158 72.981 1.00 60.62 175 PRO A N 1
ATOM 1334 C CA . PRO A 1 175 ? -69.185 26.276 73.937 1.00 60.62 175 PRO A CA 1
ATOM 1335 C C . PRO A 1 175 ? -70.023 27.499 73.563 1.00 60.62 175 PRO A C 1
ATOM 1337 O O . PRO A 1 175 ? -69.589 28.649 73.648 1.00 60.62 175 PRO A O 1
ATOM 1340 N N . HIS A 1 176 ? -71.231 27.217 73.090 1.00 59.31 176 HIS A N 1
ATOM 1341 C CA . HIS A 1 176 ? -72.240 28.199 72.750 1.00 59.31 176 HIS A CA 1
ATOM 1342 C C . HIS A 1 176 ? -72.468 29.138 73.942 1.00 59.31 176 HIS A C 1
ATOM 1344 O O . HIS A 1 176 ? -72.923 28.713 75.004 1.00 59.31 176 HIS A O 1
ATOM 1350 N N . LEU A 1 177 ? -72.168 30.424 73.754 1.00 57.69 177 LEU A N 1
ATOM 1351 C CA . LEU A 1 177 ? -72.609 31.507 74.630 1.00 57.69 177 LEU A CA 1
ATOM 1352 C C . LEU A 1 177 ? -74.137 31.429 74.791 1.00 57.69 177 LEU A C 1
ATOM 1354 O O . LEU A 1 177 ? -74.880 31.754 73.866 1.00 57.69 177 LEU A O 1
ATOM 1358 N N . GLN A 1 178 ? -74.611 30.996 75.959 1.00 57.12 178 GLN A N 1
ATOM 1359 C CA . GLN A 1 178 ? -75.994 31.216 76.380 1.00 57.12 178 GLN A CA 1
ATOM 1360 C C . GLN A 1 178 ? -76.087 32.616 77.009 1.00 57.12 178 GLN A C 1
ATOM 1362 O O . GLN A 1 178 ? -75.317 32.917 77.925 1.00 57.12 178 GLN A O 1
ATOM 1367 N N . PRO A 1 179 ? -77.003 33.485 76.551 1.00 60.44 179 PRO A N 1
ATOM 1368 C CA . PRO A 1 179 ? -77.231 34.779 77.169 1.00 60.44 179 PRO A CA 1
ATOM 1369 C C . PRO A 1 179 ? -78.097 34.588 78.420 1.00 60.44 179 PRO A C 1
ATOM 1371 O O . PRO A 1 179 ? -79.186 34.025 78.346 1.00 60.44 179 PRO A O 1
ATOM 1374 N N . GLN A 1 180 ? -77.635 35.067 79.572 1.00 47.75 180 GLN A N 1
ATOM 1375 C CA . GLN A 1 180 ? -78.474 35.221 80.763 1.00 47.75 180 GLN A CA 1
ATOM 1376 C C . GLN A 1 180 ? -78.455 36.695 81.162 1.00 47.75 180 GLN A C 1
ATOM 1378 O O . GLN A 1 180 ? -77.561 37.180 81.853 1.00 47.75 180 GLN A O 1
ATOM 1383 N N . HIS A 1 181 ? -79.441 37.405 80.620 1.00 53.09 181 HIS A N 1
ATOM 1384 C CA . HIS A 1 181 ? -79.970 38.650 81.149 1.00 53.09 181 HIS A CA 1
ATOM 1385 C C . HIS A 1 181 ? -81.057 38.302 82.194 1.00 53.09 181 HIS A C 1
ATOM 1387 O O . HIS A 1 181 ? -81.935 37.500 81.890 1.00 53.09 181 HIS A O 1
ATOM 1393 N N . TRP A 1 182 ? -80.950 38.907 83.382 1.00 48.22 182 TRP A N 1
ATOM 1394 C CA . TRP A 1 182 ? -81.922 39.023 84.496 1.00 48.22 182 TRP A CA 1
ATOM 1395 C C . TRP A 1 182 ? -82.677 37.772 84.971 1.00 48.22 182 TRP A C 1
ATOM 1397 O O . TRP A 1 182 ? -83.634 37.340 84.291 1.00 48.22 182 TRP A O 1
#